Protein AF-A0A0K2RNC5-F1 (afdb_monomer)

Secondary structure (DSSP, 8-state):
-HHHHHHHHHHHHHHHTT-HHHHHHHHHHHHHHHHT-HHHHHHHHHHHHHHHHHHHHHHHHHHHHHH-

Structure (mmCIF, N/CA/C/O backbone):
data_AF-A0A0K2RNC5-F1
#
_entry.id   AF-A0A0K2RNC5-F1
#
loop_
_atom_site.group_PDB
_atom_site.id
_atom_site.type_symbol
_atom_site.label_atom_id
_atom_site.label_alt_id
_atom_site.label_comp_id
_atom_site.label_asym_id
_atom_site.label_entity_id
_atom_site.label_seq_id
_atom_site.pdbx_PDB_ins_code
_atom_site.Cartn_x
_atom_site.Cartn_y
_atom_site.Cartn_z
_atom_site.occupancy
_atom_site.B_iso_or_equiv
_atom_site.auth_seq_id
_atom_site.auth_comp_id
_atom_site.auth_asym_id
_atom_site.auth_atom_id
_atom_site.pdbx_PDB_model_num
ATOM 1 N N . MET A 1 1 ? 5.665 3.341 14.767 1.00 64.69 1 MET A N 1
ATOM 2 C CA . MET A 1 1 ? 6.619 3.834 13.746 1.00 64.69 1 MET A CA 1
ATOM 3 C C . MET A 1 1 ? 6.783 2.832 12.605 1.00 64.69 1 MET A C 1
ATOM 5 O O . MET A 1 1 ? 6.439 3.201 11.495 1.00 64.69 1 MET A O 1
ATOM 9 N N . ALA A 1 2 ? 7.088 1.552 12.864 1.00 84.06 2 ALA A N 1
ATOM 10 C CA . ALA A 1 2 ? 7.275 0.521 11.824 1.00 84.06 2 ALA A CA 1
ATOM 11 C C . ALA A 1 2 ? 6.179 0.409 10.733 1.00 84.06 2 ALA A C 1
ATOM 13 O O . ALA A 1 2 ? 6.500 0.209 9.566 1.00 84.06 2 ALA A O 1
ATOM 14 N N . ALA A 1 3 ? 4.892 0.553 11.078 1.00 81.62 3 ALA A N 1
ATOM 15 C CA . ALA A 1 3 ? 3.807 0.500 10.088 1.00 81.62 3 ALA A CA 1
ATOM 16 C C . ALA A 1 3 ? 3.873 1.660 9.079 1.00 81.62 3 ALA A C 1
ATOM 18 O O . ALA A 1 3 ? 3.680 1.456 7.886 1.00 81.62 3 ALA A O 1
ATOM 19 N N . LEU A 1 4 ? 4.195 2.868 9.546 1.00 86.31 4 LEU A N 1
ATOM 20 C CA . LEU A 1 4 ? 4.322 4.042 8.687 1.00 86.31 4 LEU A CA 1
ATOM 21 C C . LEU A 1 4 ? 5.561 3.930 7.787 1.00 86.31 4 LEU A C 1
ATOM 23 O O . LEU A 1 4 ? 5.477 4.218 6.597 1.00 86.31 4 LEU A O 1
ATOM 27 N N . ASP A 1 5 ? 6.676 3.432 8.329 1.00 88.94 5 ASP A N 1
ATOM 28 C CA . ASP A 1 5 ? 7.908 3.200 7.563 1.00 88.94 5 ASP A CA 1
ATOM 29 C C . ASP A 1 5 ? 7.686 2.186 6.428 1.00 88.94 5 ASP A C 1
ATOM 31 O O . ASP A 1 5 ? 8.134 2.396 5.298 1.00 88.94 5 ASP A O 1
ATOM 35 N N . ALA A 1 6 ? 6.924 1.119 6.693 1.00 87.69 6 ALA A N 1
ATOM 36 C CA . ALA A 1 6 ? 6.549 0.134 5.681 1.00 87.69 6 ALA A CA 1
ATOM 37 C C . ALA A 1 6 ? 5.684 0.746 4.564 1.00 87.69 6 ALA A C 1
ATOM 39 O O . ALA A 1 6 ? 5.911 0.476 3.383 1.00 87.69 6 ALA A O 1
ATOM 40 N N . VAL A 1 7 ? 4.725 1.608 4.915 1.00 88.00 7 VAL A N 1
ATOM 41 C CA . VAL A 1 7 ? 3.853 2.285 3.942 1.00 88.00 7 VAL A CA 1
ATOM 42 C C . VAL A 1 7 ? 4.632 3.284 3.082 1.00 88.00 7 VAL A C 1
ATOM 44 O O . VAL A 1 7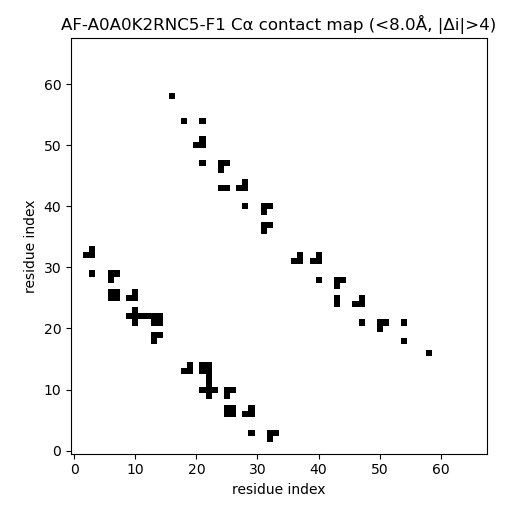 ? 4.451 3.325 1.863 1.00 88.00 7 VAL A O 1
ATOM 47 N N . ILE A 1 8 ? 5.551 4.041 3.683 1.00 86.62 8 ILE A N 1
ATOM 48 C CA . ILE A 1 8 ? 6.431 4.963 2.954 1.00 86.62 8 ILE A CA 1
ATOM 49 C C . ILE A 1 8 ? 7.336 4.183 1.989 1.00 86.62 8 ILE A C 1
ATOM 51 O O . ILE A 1 8 ? 7.444 4.551 0.817 1.00 86.62 8 ILE A O 1
ATOM 55 N N . SER A 1 9 ? 7.934 3.076 2.442 1.00 90.12 9 SER A N 1
ATOM 56 C CA . SER A 1 9 ? 8.753 2.198 1.597 1.00 90.12 9 SER A CA 1
ATOM 57 C C . SER A 1 9 ? 7.960 1.646 0.405 1.00 90.12 9 SER A C 1
ATOM 59 O O . SER A 1 9 ? 8.434 1.677 -0.736 1.00 90.12 9 SER A O 1
ATOM 61 N N . LEU A 1 10 ? 6.715 1.219 0.637 1.00 83.69 10 LEU A N 1
ATOM 62 C CA . LEU A 1 10 ? 5.810 0.756 -0.414 1.00 83.69 10 LEU A CA 1
ATOM 63 C C . LEU A 1 10 ? 5.494 1.863 -1.429 1.00 83.69 10 LEU A C 1
ATOM 65 O O . LEU A 1 10 ? 5.546 1.617 -2.635 1.00 83.69 10 LEU A O 1
ATOM 69 N N . LYS A 1 11 ? 5.195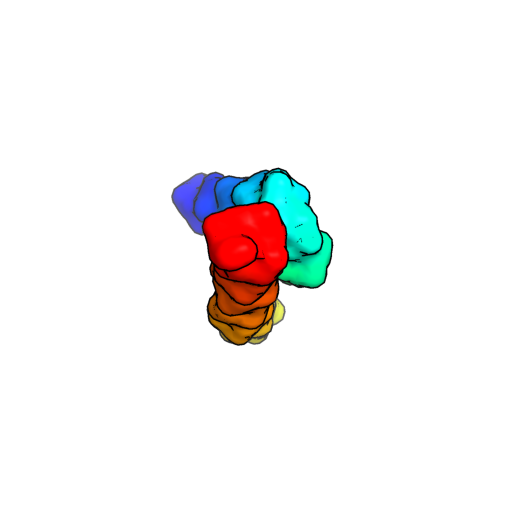 3.083 -0.969 1.00 87.31 11 LYS A N 1
ATOM 70 C CA . LYS A 1 11 ? 4.899 4.225 -1.848 1.00 87.31 11 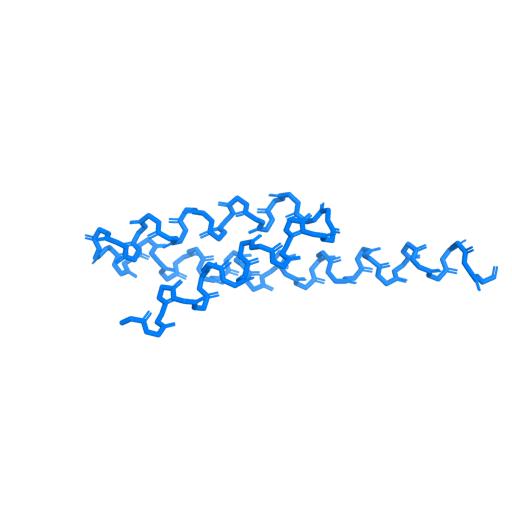LYS A CA 1
ATOM 71 C C . LYS A 1 11 ? 6.070 4.524 -2.784 1.00 87.31 11 LYS A C 1
ATOM 73 O O . LYS A 1 11 ? 5.885 4.611 -3.999 1.00 87.31 11 LYS A O 1
ATOM 78 N N . VAL A 1 12 ? 7.274 4.635 -2.222 1.00 83.94 12 VAL A N 1
ATOM 79 C CA . VAL A 1 12 ? 8.495 4.968 -2.971 1.00 83.94 12 VAL A CA 1
ATOM 80 C C . VAL A 1 12 ? 8.850 3.860 -3.963 1.00 83.94 12 VAL A C 1
ATOM 82 O O . VAL A 1 12 ? 9.040 4.136 -5.146 1.00 83.94 12 VAL A O 1
ATOM 85 N N . SER A 1 13 ? 8.873 2.600 -3.521 1.00 82.19 13 SER A N 1
ATOM 86 C CA . SER A 1 13 ? 9.180 1.459 -4.399 1.00 82.19 13 SER A CA 1
ATOM 87 C C . SER A 1 13 ? 8.179 1.298 -5.543 1.00 82.19 13 SER A C 1
ATOM 89 O O . SER A 1 13 ? 8.591 1.051 -6.674 1.00 82.19 13 SER A O 1
ATOM 91 N N . SER A 1 14 ? 6.889 1.528 -5.291 1.00 80.19 14 SER A N 1
ATOM 92 C CA . SER A 1 14 ? 5.844 1.477 -6.320 1.00 80.19 14 SER A CA 1
ATOM 93 C C . SER A 1 14 ? 6.005 2.572 -7.374 1.00 80.19 14 SER A C 1
ATOM 95 O O . SER A 1 14 ? 5.864 2.304 -8.566 1.00 80.19 14 SER A O 1
ATOM 97 N N . ALA A 1 15 ? 6.333 3.798 -6.958 1.00 81.38 15 ALA A N 1
ATOM 98 C CA . ALA A 1 15 ? 6.569 4.910 -7.876 1.00 81.38 15 ALA A CA 1
ATOM 99 C C . ALA A 1 15 ? 7.807 4.678 -8.759 1.00 81.38 15 ALA A C 1
ATOM 101 O O . ALA A 1 15 ? 7.746 4.913 -9.965 1.00 81.38 15 ALA A O 1
ATOM 102 N N . MET A 1 16 ? 8.897 4.152 -8.186 1.00 78.31 16 MET A N 1
ATOM 103 C CA . MET A 1 16 ? 10.149 3.885 -8.913 1.00 78.31 16 MET A CA 1
ATOM 104 C C . MET A 1 16 ? 9.987 2.890 -10.067 1.00 78.31 16 MET A C 1
ATOM 106 O O . MET A 1 16 ? 10.725 2.961 -11.044 1.00 78.31 16 MET A O 1
ATOM 110 N N . VAL A 1 17 ? 9.014 1.983 -9.976 1.00 71.88 17 VAL A N 1
ATOM 111 C CA . VAL A 1 17 ? 8.735 0.987 -11.019 1.00 71.88 17 VAL A CA 1
ATOM 112 C C . VAL A 1 17 ? 7.537 1.365 -11.902 1.00 71.88 17 VAL A C 1
ATOM 114 O O . VAL A 1 17 ? 7.019 0.527 -12.629 1.00 71.88 17 VAL A O 1
ATOM 117 N N . GLY A 1 18 ? 7.046 2.609 -11.843 1.00 70.50 18 GLY A N 1
ATOM 118 C CA . GLY A 1 18 ? 5.903 3.063 -12.652 1.00 70.50 18 GLY A CA 1
ATOM 119 C C . GLY A 1 18 ? 4.535 2.537 -12.189 1.00 70.50 18 GLY A C 1
ATOM 120 O O . GLY A 1 18 ? 3.532 2.716 -12.879 1.00 70.50 18 GLY A O 1
ATOM 121 N N . GLY A 1 19 ? 4.458 1.929 -11.003 1.00 78.31 19 GLY A N 1
ATOM 122 C CA . GLY A 1 19 ? 3.232 1.441 -10.370 1.00 78.31 19 GLY A CA 1
ATOM 123 C C . GLY A 1 19 ? 2.381 2.561 -9.768 1.00 78.31 19 GLY A C 1
ATOM 124 O O . GLY A 1 19 ? 2.086 2.533 -8.575 1.00 78.31 19 GLY A O 1
ATOM 125 N N . LEU 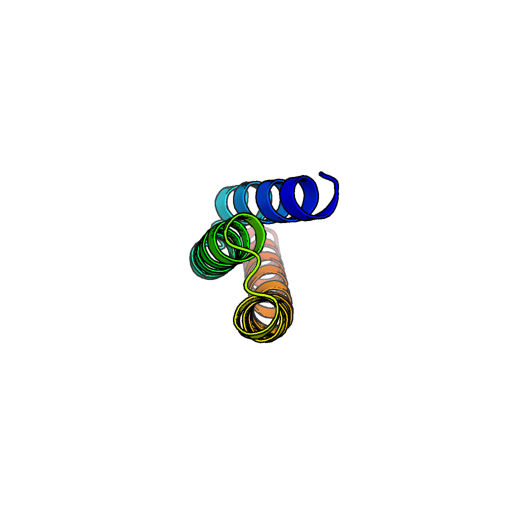A 1 20 ? 1.971 3.548 -10.574 1.00 80.25 20 LEU A N 1
ATOM 126 C CA . LEU A 1 20 ? 1.275 4.763 -10.114 1.00 80.25 20 LEU A CA 1
ATOM 127 C C . LEU A 1 20 ? 0.011 4.465 -9.290 1.00 80.25 20 LEU A C 1
ATOM 129 O O . LEU A 1 20 ? -0.231 5.097 -8.264 1.00 80.25 20 LEU A O 1
ATOM 133 N N . ARG A 1 21 ? -0.769 3.450 -9.686 1.00 81.62 21 ARG A N 1
ATOM 134 C CA . ARG A 1 21 ? -1.962 3.016 -8.937 1.00 81.62 21 ARG A CA 1
ATOM 135 C C . ARG A 1 21 ? -1.622 2.468 -7.551 1.00 81.62 21 ARG A C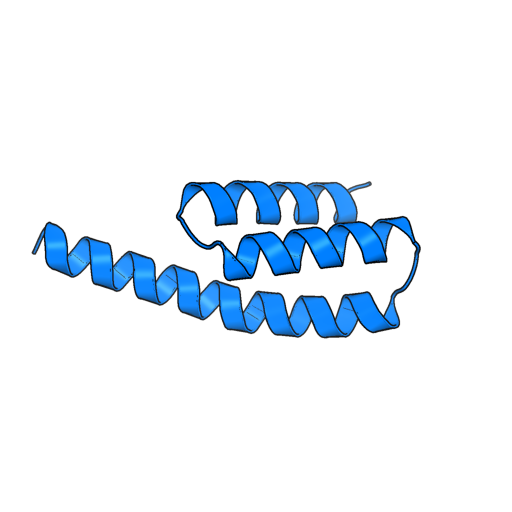 1
ATOM 137 O O . ARG A 1 21 ? -2.355 2.717 -6.600 1.00 81.62 21 ARG A O 1
ATOM 144 N N . LEU A 1 22 ? -0.523 1.725 -7.438 1.00 84.75 22 LEU A N 1
ATOM 145 C CA . LEU A 1 22 ? -0.072 1.144 -6.177 1.00 84.75 22 LEU A CA 1
ATOM 146 C C . LEU A 1 22 ? 0.537 2.212 -5.259 1.00 84.75 22 LEU A C 1
ATOM 148 O O . LEU A 1 22 ? 0.263 2.212 -4.063 1.00 84.75 22 LEU A O 1
ATOM 152 N N . ALA A 1 23 ? 1.274 3.168 -5.830 1.00 85.75 23 ALA A N 1
ATOM 153 C CA . ALA A 1 23 ? 1.788 4.325 -5.102 1.00 85.75 23 ALA A CA 1
ATOM 154 C C . ALA A 1 23 ? 0.651 5.171 -4.499 1.00 85.75 23 ALA A C 1
ATOM 156 O O . ALA A 1 23 ? 0.729 5.552 -3.334 1.00 85.75 23 ALA A O 1
ATOM 157 N N . HIS A 1 24 ? -0.435 5.391 -5.247 1.00 87.75 24 HIS A N 1
ATOM 158 C CA . HIS A 1 24 ? -1.602 6.126 -4.751 1.00 87.75 24 HIS A CA 1
ATOM 159 C C . HIS A 1 24 ? -2.342 5.387 -3.620 1.00 87.75 24 HIS A C 1
ATOM 161 O O . HIS A 1 24 ? -2.777 5.997 -2.647 1.00 87.75 24 HIS A O 1
ATOM 167 N N . LEU A 1 25 ? -2.451 4.058 -3.696 1.00 88.19 25 LEU A N 1
ATOM 168 C CA . LEU A 1 25 ? -3.027 3.266 -2.603 1.00 88.19 25 LEU A CA 1
ATOM 169 C C . LEU A 1 25 ? -2.155 3.298 -1.343 1.0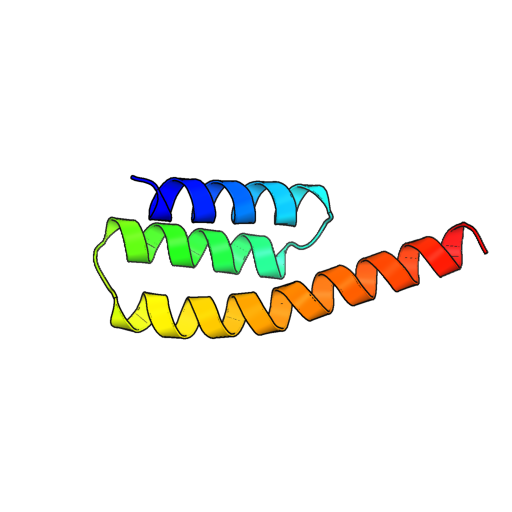0 88.19 25 LEU A C 1
ATOM 171 O O . LEU A 1 25 ? -2.687 3.383 -0.240 1.00 88.19 25 LEU A O 1
ATOM 175 N N . ALA A 1 26 ? -0.829 3.278 -1.500 1.00 89.44 26 ALA A N 1
ATOM 176 C CA . ALA A 1 26 ? 0.102 3.430 -0.385 1.00 89.44 26 ALA A CA 1
ATOM 177 C C . ALA A 1 26 ? 0.017 4.829 0.252 1.00 89.44 26 ALA A C 1
ATOM 179 O O . ALA A 1 26 ? 0.054 4.949 1.471 1.00 89.44 26 ALA A O 1
ATOM 180 N N . GLU A 1 27 ? -0.159 5.883 -0.547 1.00 90.44 27 GLU A N 1
ATOM 181 C CA . GLU A 1 27 ? -0.390 7.247 -0.053 1.00 90.44 27 GLU A CA 1
ATOM 182 C C . GLU A 1 27 ? -1.681 7.358 0.771 1.00 90.44 27 GLU A C 1
ATOM 184 O O . GLU A 1 27 ? -1.670 7.923 1.865 1.00 90.44 27 GLU A O 1
ATOM 189 N N . ARG A 1 28 ? -2.779 6.758 0.298 1.00 91.25 28 ARG A N 1
ATOM 190 C CA . ARG A 1 28 ? -4.028 6.695 1.070 1.00 91.25 28 ARG A CA 1
ATOM 191 C C . ARG A 1 28 ? -3.859 5.910 2.369 1.00 91.25 28 ARG A C 1
ATOM 193 O O . ARG A 1 28 ? -4.322 6.368 3.410 1.00 91.25 28 ARG A O 1
ATOM 200 N N . LEU A 1 29 ? -3.139 4.785 2.324 1.00 89.00 29 LEU A N 1
ATOM 201 C CA . LEU A 1 29 ? -2.847 3.993 3.519 1.00 89.00 29 LEU A CA 1
ATOM 202 C C . LEU A 1 29 ? -2.025 4.801 4.538 1.00 89.00 29 LEU A C 1
ATOM 204 O O . LEU A 1 29 ? -2.275 4.716 5.741 1.00 89.00 29 LEU A O 1
ATOM 208 N N . GLU A 1 30 ? -1.089 5.630 4.068 1.00 90.62 30 GLU A N 1
ATOM 209 C CA . GLU A 1 30 ? -0.290 6.520 4.915 1.00 90.62 30 GLU A CA 1
ATOM 210 C C . GLU A 1 30 ? -1.191 7.493 5.682 1.00 90.62 30 GLU A C 1
ATOM 212 O O . GLU A 1 30 ? -1.044 7.644 6.896 1.00 90.62 30 GLU A O 1
ATOM 217 N N . ALA A 1 31 ? -2.153 8.108 4.990 1.00 90.88 31 ALA A N 1
ATOM 218 C CA . ALA A 1 31 ? -3.111 9.029 5.591 1.00 90.88 31 ALA A CA 1
ATOM 219 C C . ALA A 1 31 ? -3.985 8.336 6.650 1.00 90.88 31 ALA A C 1
ATOM 221 O O . ALA A 1 31 ? -4.107 8.842 7.764 1.00 90.88 31 ALA A O 1
ATOM 222 N N . THR A 1 32 ? -4.517 7.144 6.363 1.00 89.25 32 THR A N 1
ATOM 223 C CA . THR A 1 32 ? -5.319 6.378 7.336 1.00 89.25 32 THR A CA 1
ATOM 224 C C . THR A 1 32 ? -4.518 5.940 8.560 1.00 89.25 32 THR A C 1
ATOM 226 O O . THR A 1 32 ? -4.997 6.085 9.683 1.00 89.25 32 THR A O 1
ATOM 229 N N . VAL A 1 33 ? -3.268 5.488 8.386 1.00 86.94 33 VAL A N 1
ATOM 230 C CA . VAL A 1 33 ? -2.390 5.110 9.510 1.00 86.94 33 VAL A CA 1
ATOM 231 C C . VAL A 1 33 ? -2.062 6.324 10.380 1.00 86.94 33 VAL A C 1
ATOM 233 O O . VAL A 1 33 ? -2.031 6.206 11.603 1.00 86.94 33 VAL A O 1
ATOM 236 N N . ARG A 1 34 ? -1.847 7.499 9.773 1.00 89.81 34 ARG A N 1
ATOM 237 C CA . ARG A 1 34 ? -1.633 8.756 10.508 1.00 89.81 34 ARG A CA 1
ATOM 238 C C . ARG A 1 34 ? -2.878 9.205 11.274 1.00 89.81 34 ARG A C 1
ATOM 240 O O . ARG A 1 34 ? -2.734 9.743 12.367 1.00 89.81 34 ARG A O 1
ATOM 247 N N . ASN A 1 35 ? -4.066 8.958 10.726 1.00 89.69 35 ASN A N 1
ATOM 248 C CA . ASN A 1 35 ? -5.344 9.331 11.336 1.00 89.69 35 ASN A CA 1
ATOM 249 C C . ASN A 1 35 ? -5.874 8.291 12.341 1.00 89.69 35 ASN A C 1
ATOM 251 O O . ASN A 1 35 ? -6.831 8.572 13.055 1.00 89.69 35 ASN A O 1
ATOM 255 N N . GLY A 1 36 ? -5.259 7.106 12.414 1.00 87.12 36 GLY A N 1
ATOM 256 C CA . GLY A 1 36 ? -5.696 6.018 13.291 1.00 87.12 36 GLY A CA 1
ATOM 257 C C . GLY A 1 36 ? -6.954 5.284 12.811 1.00 87.12 36 GLY A C 1
ATOM 258 O O . GLY A 1 36 ? -7.546 4.542 13.593 1.00 87.12 36 GLY A O 1
ATOM 259 N N . ASP A 1 37 ? -7.359 5.460 11.549 1.00 86.94 37 ASP A N 1
ATOM 260 C CA . ASP A 1 37 ? -8.509 4.759 10.971 1.00 86.94 37 ASP A CA 1
ATOM 261 C C . ASP A 1 37 ? -8.102 3.352 10.514 1.00 86.94 37 ASP A C 1
ATOM 263 O O . ASP A 1 37 ? -7.572 3.132 9.420 1.00 86.94 37 ASP A O 1
ATOM 267 N N . LEU A 1 38 ? -8.318 2.385 11.405 1.00 80.00 38 LEU A N 1
ATOM 268 C CA . LEU A 1 38 ? -7.966 0.986 11.173 1.00 80.00 38 LEU A CA 1
ATOM 269 C C . LEU A 1 38 ? -8.947 0.270 10.231 1.00 80.00 38 LEU A C 1
ATOM 271 O O . LEU A 1 38 ? -8.565 -0.736 9.634 1.00 80.00 38 LEU A O 1
ATOM 275 N N . GLY A 1 39 ? -10.181 0.770 10.094 1.00 86.19 39 GLY A N 1
ATOM 276 C CA . GLY A 1 39 ? -11.202 0.182 9.227 1.00 86.19 39 GLY A CA 1
ATOM 277 C C . GLY A 1 39 ? -10.882 0.437 7.760 1.00 86.19 39 GLY A C 1
ATOM 278 O O . GLY A 1 39 ? -10.693 -0.510 6.996 1.00 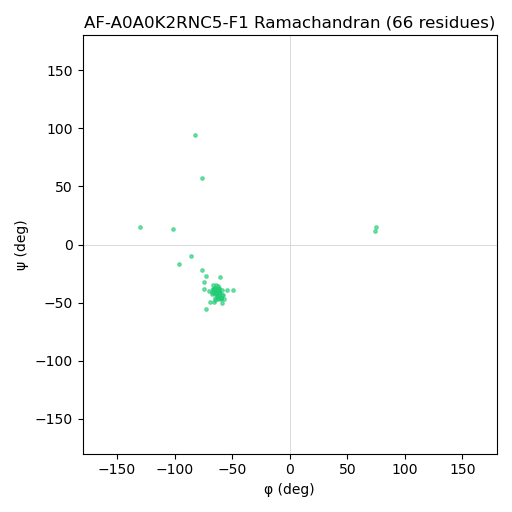86.19 39 GLY A O 1
ATOM 279 N N . GLU A 1 40 ? -10.701 1.709 7.391 1.00 86.00 40 GLU A N 1
ATOM 280 C CA . GLU A 1 40 ? -10.285 2.070 6.029 1.00 86.00 40 GLU A CA 1
ATOM 281 C C . GLU A 1 40 ? -8.880 1.518 5.715 1.00 86.00 40 GLU A C 1
ATOM 283 O O . GLU A 1 40 ? -8.616 1.050 4.603 1.00 86.00 40 GLU A O 1
ATOM 288 N N . GLY A 1 41 ? -7.984 1.482 6.709 1.00 85.38 41 GLY A N 1
ATOM 289 C CA . GLY A 1 41 ? -6.654 0.890 6.561 1.00 85.38 41 GLY A CA 1
ATOM 290 C C . GLY A 1 41 ? -6.674 -0.592 6.156 1.00 85.38 41 GLY A C 1
ATOM 291 O O . GLY A 1 41 ? -5.867 -1.011 5.322 1.00 85.38 41 GLY A O 1
ATOM 292 N N . ALA A 1 42 ? -7.601 -1.391 6.696 1.00 85.31 42 ALA A N 1
ATOM 293 C CA . ALA A 1 42 ? -7.726 -2.811 6.359 1.00 85.31 42 ALA A CA 1
ATOM 294 C C . ALA A 1 42 ? -8.184 -3.029 4.904 1.00 85.31 42 ALA A C 1
ATOM 296 O O . ALA A 1 42 ? -7.608 -3.856 4.189 1.00 85.31 42 ALA A O 1
ATOM 297 N N . ASP A 1 43 ? -9.152 -2.240 4.437 1.00 87.25 43 ASP A N 1
ATOM 298 C CA . ASP A 1 43 ? -9.638 -2.301 3.055 1.00 87.25 43 ASP A CA 1
ATOM 299 C C . ASP A 1 43 ? -8.552 -1.874 2.053 1.00 87.25 43 ASP A C 1
ATOM 301 O O . ASP A 1 43 ? -8.355 -2.502 1.004 1.00 87.25 43 ASP A O 1
ATOM 305 N N . LEU A 1 44 ? -7.770 -0.847 2.403 1.00 87.31 44 LEU A N 1
ATOM 306 C CA . LEU A 1 44 ? -6.638 -0.387 1.597 1.00 87.31 44 LEU A CA 1
ATOM 307 C C . LEU A 1 44 ? -5.529 -1.443 1.492 1.00 87.31 44 LEU A C 1
ATOM 309 O O . LEU A 1 44 ? -4.960 -1.620 0.411 1.00 87.31 44 LEU A O 1
ATOM 313 N N . LEU A 1 45 ? -5.251 -2.196 2.564 1.00 86.75 45 LEU A N 1
ATOM 314 C CA . LEU A 1 45 ? -4.283 -3.301 2.541 1.00 86.75 45 LEU A CA 1
ATOM 315 C C . LEU A 1 45 ? -4.692 -4.413 1.562 1.00 86.75 45 LEU A C 1
ATOM 317 O O . LEU A 1 45 ? -3.844 -4.928 0.825 1.00 86.75 45 LEU A O 1
ATOM 321 N N . ALA A 1 46 ? -5.982 -4.755 1.496 1.00 86.38 46 ALA A N 1
ATOM 322 C CA . ALA A 1 46 ? -6.486 -5.730 0.530 1.00 86.38 46 ALA A CA 1
ATOM 323 C C . ALA A 1 46 ? -6.298 -5.242 -0.919 1.00 86.38 46 ALA A C 1
ATOM 325 O O . ALA A 1 46 ? -5.812 -5.992 -1.776 1.00 86.38 46 ALA A O 1
ATOM 326 N N . GLY A 1 47 ? -6.598 -3.965 -1.183 1.00 83.75 47 GLY A N 1
ATOM 327 C CA . GLY A 1 47 ? -6.359 -3.329 -2.481 1.00 83.75 47 GLY A CA 1
ATOM 328 C C . GLY A 1 47 ? -4.879 -3.334 -2.875 1.00 83.75 47 GLY A C 1
ATOM 329 O O . GLY A 1 47 ? -4.529 -3.729 -3.990 1.00 83.75 47 GLY A O 1
ATOM 330 N N . ILE A 1 48 ? -3.991 -2.978 -1.944 1.00 86.88 48 ILE A N 1
ATOM 331 C CA . ILE A 1 48 ? -2.534 -3.017 -2.135 1.00 86.88 48 ILE A CA 1
ATOM 332 C C . ILE A 1 48 ? -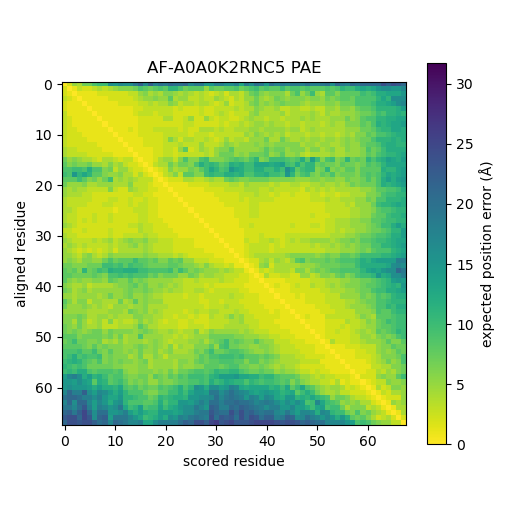2.061 -4.426 -2.504 1.00 86.88 48 ILE A C 1
ATOM 334 O O . ILE A 1 48 ? -1.274 -4.576 -3.438 1.00 86.88 48 ILE A O 1
ATOM 338 N N . ALA A 1 49 ? -2.559 -5.472 -1.842 1.00 84.38 49 ALA A N 1
ATOM 339 C CA . ALA A 1 49 ? -2.163 -6.847 -2.143 1.00 84.38 49 ALA A CA 1
ATOM 340 C C . ALA A 1 49 ? -2.572 -7.282 -3.564 1.00 84.38 49 ALA A C 1
ATOM 342 O O . ALA A 1 49 ? -1.815 -7.975 -4.250 1.00 84.38 49 ALA A O 1
ATOM 343 N N . VAL A 1 50 ? -3.758 -6.874 -4.026 1.00 83.19 50 VAL A N 1
ATOM 344 C CA . VAL A 1 50 ? -4.245 -7.170 -5.384 1.00 83.19 50 VAL A CA 1
ATOM 345 C C . VAL A 1 50 ? -3.440 -6.403 -6.432 1.00 83.19 50 VAL A C 1
ATOM 347 O O . VAL A 1 50 ? -2.947 -6.998 -7.394 1.00 83.19 50 VAL A O 1
ATOM 350 N N . HIS A 1 51 ? -3.268 -5.096 -6.238 1.00 79.38 51 HIS A N 1
ATOM 351 C CA . HIS A 1 51 ? -2.595 -4.236 -7.208 1.00 79.38 51 HIS A CA 1
ATOM 352 C C . HIS A 1 51 ? -1.080 -4.438 -7.228 1.00 79.38 51 HIS A C 1
ATOM 354 O O . HIS A 1 51 ? -0.493 -4.414 -8.304 1.00 79.38 51 HIS A O 1
ATOM 360 N N . GLY A 1 52 ? -0.465 -4.773 -6.092 1.00 78.31 52 GLY A N 1
ATOM 361 C CA . GLY A 1 52 ? 0.946 -5.147 -6.005 1.00 78.31 52 GLY A CA 1
ATOM 362 C C . GLY A 1 52 ? 1.292 -6.335 -6.894 1.00 78.31 52 GLY A C 1
ATOM 363 O O . GLY A 1 52 ? 2.236 -6.276 -7.681 1.00 78.31 52 GLY A O 1
ATOM 364 N N . ARG A 1 53 ? 0.474 -7.394 -6.853 1.00 79.75 53 ARG A N 1
ATOM 365 C CA . ARG A 1 53 ? 0.666 -8.563 -7.726 1.00 79.75 53 ARG A CA 1
ATOM 366 C C . ARG A 1 53 ? 0.492 -8.223 -9.206 1.00 79.75 53 ARG A C 1
ATOM 368 O O . ARG A 1 53 ? 1.250 -8.731 -10.030 1.00 79.75 53 ARG A O 1
ATOM 375 N N . ALA A 1 54 ? -0.481 -7.376 -9.546 1.00 78.62 54 ALA A N 1
ATOM 376 C CA . ALA A 1 54 ? -0.708 -6.941 -10.924 1.00 78.62 54 ALA A CA 1
ATOM 377 C C . ALA A 1 54 ? 0.474 -6.119 -11.463 1.00 78.62 54 ALA A C 1
ATOM 379 O O . ALA A 1 54 ? 1.002 -6.449 -12.521 1.00 78.62 54 ALA A O 1
ATOM 380 N N . THR A 1 55 ? 0.960 -5.139 -10.695 1.00 77.62 55 THR A N 1
ATOM 381 C CA . THR A 1 55 ? 2.117 -4.310 -11.061 1.00 77.62 55 THR A CA 1
ATOM 382 C C . THR A 1 55 ? 3.378 -5.151 -11.267 1.00 77.62 55 THR A C 1
ATOM 384 O O . THR A 1 55 ? 4.051 -5.009 -12.284 1.00 77.62 55 THR A O 1
ATOM 387 N N . VAL A 1 56 ? 3.680 -6.093 -10.365 1.00 77.38 56 VAL A N 1
ATOM 388 C CA . VAL A 1 56 ? 4.836 -6.999 -10.528 1.00 77.38 56 VAL A CA 1
ATOM 389 C C . VAL A 1 56 ? 4.694 -7.875 -11.780 1.00 77.38 56 VAL A C 1
ATOM 391 O O . VAL A 1 56 ? 5.670 -8.091 -12.502 1.00 77.38 56 VAL A O 1
ATOM 394 N N . LYS A 1 57 ? 3.482 -8.363 -12.076 1.00 79.44 57 LYS A N 1
ATOM 395 C CA . LYS A 1 57 ? 3.207 -9.163 -13.277 1.00 79.44 57 LYS A CA 1
ATOM 396 C C . LYS A 1 57 ? 3.405 -8.350 -14.560 1.00 79.44 57 LYS A C 1
ATOM 398 O O . LYS A 1 57 ? 4.046 -8.844 -15.485 1.00 79.44 57 LYS A O 1
ATOM 403 N N . GLU A 1 58 ? 2.888 -7.125 -14.611 1.00 74.44 58 GLU A N 1
ATOM 404 C CA . GLU A 1 58 ? 3.040 -6.206 -15.748 1.00 74.44 58 GLU A CA 1
ATOM 405 C C . GLU A 1 58 ? 4.511 -5.868 -16.006 1.00 74.44 58 GLU A C 1
ATOM 407 O O . GLU A 1 58 ? 4.975 -5.968 -17.142 1.00 74.44 58 GLU A O 1
ATOM 412 N N . LEU A 1 59 ? 5.270 -5.571 -14.949 1.00 73.94 59 LEU A N 1
ATOM 413 C CA . LEU A 1 59 ? 6.707 -5.317 -15.042 1.00 73.94 59 LEU A CA 1
ATOM 414 C C . LEU A 1 59 ? 7.467 -6.518 -15.599 1.00 73.94 59 LEU A C 1
ATOM 416 O O . LEU A 1 59 ? 8.263 -6.369 -16.524 1.00 73.94 59 LEU A O 1
ATOM 420 N N . ARG A 1 60 ? 7.196 -7.722 -15.086 1.00 76.06 60 ARG A N 1
ATOM 421 C CA . ARG A 1 60 ? 7.863 -8.946 -15.549 1.00 76.06 60 ARG A CA 1
ATOM 422 C C . ARG A 1 60 ? 7.582 -9.224 -17.027 1.00 76.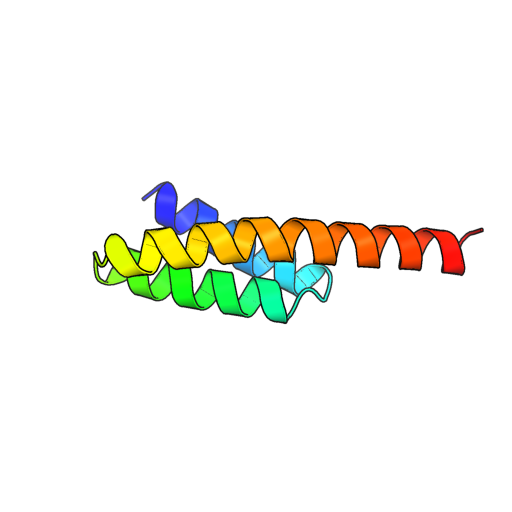06 60 ARG A C 1
ATOM 424 O O . ARG A 1 60 ? 8.502 -9.566 -17.764 1.00 76.06 60 ARG A O 1
ATOM 431 N N . LEU A 1 61 ? 6.335 -9.036 -17.466 1.00 73.81 61 LEU A N 1
ATOM 432 C CA . LEU A 1 61 ? 5.948 -9.165 -18.874 1.00 73.81 61 LEU A CA 1
ATOM 433 C C . LEU A 1 61 ? 6.629 -8.105 -19.754 1.00 73.81 61 LEU A C 1
ATOM 435 O O . LEU A 1 61 ? 7.095 -8.424 -20.847 1.00 73.81 61 LEU A O 1
ATOM 439 N N . GLY A 1 62 ? 6.733 -6.862 -19.276 1.00 68.06 62 GLY A N 1
ATOM 440 C CA . GLY A 1 62 ? 7.434 -5.782 -19.973 1.00 68.06 62 GLY A CA 1
ATOM 441 C C . GLY A 1 62 ? 8.932 -6.051 -20.150 1.00 68.06 62 GLY A C 1
ATOM 442 O O . GLY A 1 62 ? 9.457 -5.868 -21.251 1.00 68.06 62 GLY A O 1
ATOM 443 N N . TYR A 1 63 ? 9.600 -6.551 -19.106 1.00 67.00 63 TYR A N 1
ATOM 444 C CA . TYR A 1 63 ? 11.006 -6.965 -19.159 1.00 67.00 63 TYR A CA 1
ATOM 445 C C . TYR A 1 63 ? 11.226 -8.111 -20.150 1.00 67.00 63 TYR A C 1
ATOM 447 O O . TYR A 1 63 ? 12.114 -8.026 -20.994 1.00 67.00 63 TYR A O 1
ATOM 455 N N . MET A 1 64 ? 10.381 -9.147 -20.105 1.00 68.88 64 MET A N 1
ATOM 456 C CA . MET A 1 64 ? 10.466 -10.281 -21.035 1.00 68.88 64 MET A CA 1
ATOM 457 C C . MET A 1 64 ? 10.238 -9.861 -22.492 1.00 68.88 64 MET A C 1
ATOM 459 O O . MET A 1 64 ? 10.881 -10.394 -23.382 1.00 68.88 64 MET A O 1
ATOM 463 N N . ARG A 1 65 ? 9.358 -8.885 -22.748 1.00 65.81 65 ARG A N 1
ATOM 464 C CA . ARG A 1 65 ? 9.086 -8.383 -24.106 1.00 65.81 65 ARG A CA 1
ATOM 465 C C . ARG A 1 65 ? 10.218 -7.527 -24.684 1.00 65.81 65 ARG A C 1
ATOM 467 O O . ARG A 1 65 ? 10.322 -7.409 -25.896 1.00 65.81 65 ARG A O 1
ATOM 474 N N . THR A 1 66 ? 11.006 -6.871 -23.837 1.00 62.88 66 THR A N 1
ATOM 475 C CA . THR A 1 66 ? 12.072 -5.948 -24.270 1.00 62.88 66 THR A CA 1
ATOM 476 C C . THR A 1 66 ? 13.457 -6.591 -24.325 1.00 62.88 66 THR A C 1
ATOM 478 O O . THR A 1 66 ? 14.343 -6.026 -24.954 1.00 62.88 66 THR A O 1
ATOM 481 N N . HIS A 1 67 ? 13.645 -7.747 -23.683 1.00 62.72 67 HIS A N 1
ATOM 482 C CA . HIS A 1 67 ? 14.934 -8.446 -23.582 1.00 62.72 67 HIS A CA 1
ATOM 483 C C . HIS A 1 67 ? 14.845 -9.938 -23.967 1.00 62.72 67 HIS A C 1
ATOM 485 O O . HIS A 1 67 ? 15.730 -10.713 -23.603 1.00 62.72 67 HIS A O 1
ATOM 491 N N . GLY A 1 68 ? 13.755 -10.346 -24.625 1.00 52.44 68 GLY A N 1
ATOM 492 C CA . GLY A 1 68 ? 13.518 -11.703 -25.129 1.00 52.44 68 GLY A CA 1
ATOM 493 C C . GLY A 1 68 ? 13.660 -11.800 -26.638 1.00 52.44 68 GLY A C 1
ATOM 494 O O . GLY A 1 68 ? 13.508 -10.754 -27.309 1.00 52.44 68 GLY A O 1
#

pLDDT: mean 81.48, std 8.16, range [52.44, 91.25]

Radius of gyration: 13.31 Å; Cα contacts (8 Å, |Δi|>4): 49; chains: 1; bounding box: 26×21×39 Å

Foldseek 3Di:
DVVLVVLVVQLVVCVVLVVVVLNVLSVVLNVCVVVVPVPVNVVSVVVNVVSVVVSVVVSVVVVVVVPD

Sequence (68 aa):
MAALDAVISLKVSSAMVGGLRLAHLAERLEATVRNGDLGEGADLLAGIAVHGRATVKELRLGYMRTHG

Mean predicted aligned error: 6.09 Å

Solvent-accessible surface area (backbone atoms only — not comparable to full-atom values): 3653 Å² total; per-residue (Å²): 111,70,70,58,54,52,31,51,51,47,22,53,56,24,48,77,71,68,28,56,72,44,18,52,46,26,50,52,37,44,52,25,63,74,71,65,40,64,67,66,32,52,57,40,51,55,51,42,60,56,43,48,55,49,46,55,49,53,50,53,54,51,50,49,70,74,75,103